Protein AF-A0A948PX98-F1 (afdb_monomer)

Foldseek 3Di:
DDDDQDPDDFDDDPNDTCRPPDPVVVVVVVDDDDDPDPPAPVVDDPVVSVVVVD

Sequence (54 aa):
MDLVKAESGQIFYDQKDITKLPTHTIVKYGISLVLEGRQLFCPLSVRDNLLLGT

Secondary structure (DSSP, 8-state):
-PPPPPSSS--EETTEE-TT--HHHHGGGT-----SS----TTS-HHHHHHH--

Solvent-accessible surface area (backbone atoms only — not comparable to full-atom values): 3883 Å² total; per-residue (Å²): 136,79,87,78,78,71,90,71,88,82,44,69,56,93,93,35,82,49,57,85,58,56,66,82,58,47,40,76,76,72,54,80,83,87,71,86,69,86,86,62,64,78,94,49,54,72,68,57,52,53,63,74,75,109

Radius of gyration: 14.61 Å; Cα contacts (8 Å, |Δi|>4): 21; chains: 1; bounding box: 36×16×36 Å

Nearest PDB structures (foldseek):
  8jvq-assembly1_A-2  TM=2.630E-01  e=2.948E+00  synthetic construct

Structure (mmCIF, N/CA/C/O backbone):
data_AF-A0A948PX98-F1
#
_entry.id   AF-A0A948PX98-F1
#
loop_
_atom_site.group_PDB
_atom_site.id
_atom_site.type_symbol
_atom_site.label_atom_id
_atom_site.label_alt_id
_atom_site.label_comp_id
_atom_site.label_asym_id
_atom_site.label_entity_id
_atom_site.label_seq_id
_atom_site.pdbx_PDB_ins_code
_atom_site.Cartn_x
_atom_site.Cartn_y
_atom_site.Cartn_z
_atom_site.occupancy
_atom_site.B_iso_or_equiv
_atom_site.auth_seq_id
_atom_site.auth_comp_id
_atom_site.auth_asym_id
_atom_site.auth_atom_id
_atom_site.pdbx_PDB_model_num
ATOM 1 N N . MET A 1 1 ? 8.400 0.204 4.619 1.00 52.72 1 MET A N 1
ATOM 2 C CA . MET A 1 1 ? 7.747 1.501 4.331 1.00 52.72 1 MET A CA 1
ATOM 3 C C . MET A 1 1 ? 6.323 1.281 4.757 1.00 52.72 1 MET A C 1
ATOM 5 O O . MET A 1 1 ? 5.601 0.534 4.103 1.00 52.72 1 MET A O 1
ATOM 9 N N . ASP A 1 2 ? 6.024 1.724 5.969 1.00 60.22 2 ASP A N 1
ATOM 10 C CA . ASP A 1 2 ? 5.051 1.018 6.792 1.00 60.22 2 ASP A CA 1
ATOM 11 C C . ASP A 1 2 ? 3.719 1.747 6.730 1.00 60.22 2 ASP A C 1
ATOM 13 O O . ASP A 1 2 ? 3.606 2.909 7.115 1.00 60.22 2 ASP A O 1
ATOM 17 N N . LEU A 1 3 ? 2.709 1.060 6.197 1.00 81.44 3 LEU A N 1
ATOM 18 C CA . LEU A 1 3 ? 1.330 1.509 6.303 1.00 81.44 3 LEU A CA 1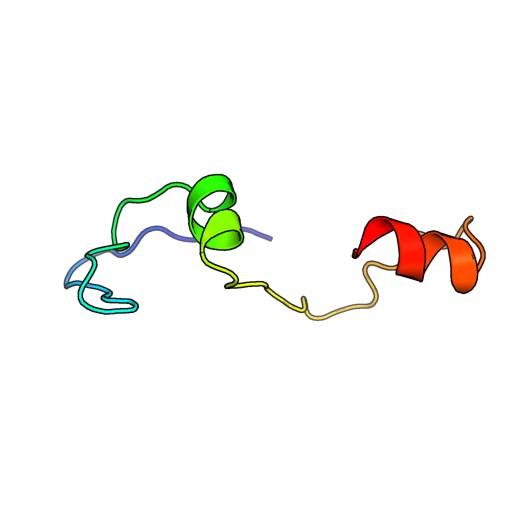
ATOM 19 C C . LEU A 1 3 ? 0.949 1.571 7.780 1.00 81.44 3 LEU A C 1
ATOM 21 O O . LEU A 1 3 ? 1.032 0.573 8.50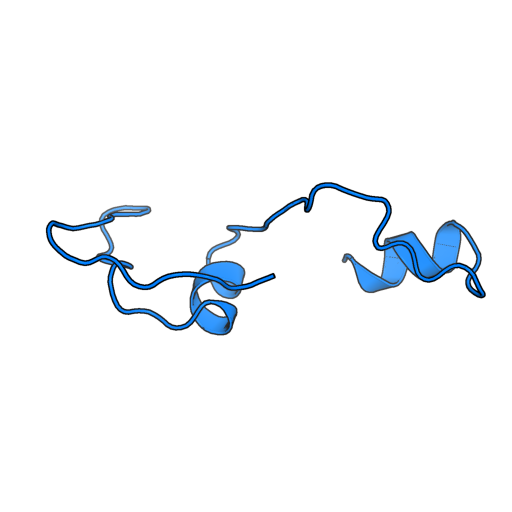0 1.00 81.44 3 LEU A O 1
ATOM 25 N N . VAL A 1 4 ? 0.519 2.749 8.216 1.00 89.75 4 VAL A N 1
ATOM 26 C CA . VAL A 1 4 ? 0.102 2.993 9.594 1.00 89.75 4 VAL A CA 1
ATOM 27 C C . VAL A 1 4 ? -1.395 2.772 9.755 1.00 89.75 4 VAL A C 1
ATOM 29 O O . VAL A 1 4 ? -2.184 2.970 8.830 1.00 89.75 4 VAL A O 1
ATOM 32 N N . LYS A 1 5 ? -1.794 2.353 10.955 1.00 89.94 5 LYS A N 1
ATOM 33 C CA . LYS A 1 5 ? -3.207 2.277 11.331 1.00 89.94 5 LYS A CA 1
ATOM 34 C C . LYS A 1 5 ? -3.692 3.662 11.746 1.00 89.94 5 LYS A C 1
ATOM 36 O O . LYS A 1 5 ? -2.946 4.407 12.376 1.00 89.94 5 LYS A O 1
ATOM 41 N N . ALA A 1 6 ? -4.947 3.972 11.437 1.00 92.62 6 ALA A N 1
ATOM 42 C CA . ALA A 1 6 ? -5.593 5.165 11.965 1.00 92.62 6 ALA A CA 1
ATOM 43 C C . ALA A 1 6 ? -5.691 5.072 13.497 1.00 92.62 6 ALA A C 1
ATOM 45 O O . ALA A 1 6 ? -6.169 4.069 14.031 1.00 92.62 6 ALA A O 1
ATOM 46 N N . GLU A 1 7 ? -5.235 6.111 14.194 1.00 93.25 7 GLU A N 1
ATOM 47 C CA . GLU A 1 7 ? -5.316 6.205 15.656 1.00 93.25 7 GLU A CA 1
ATOM 48 C C . GLU A 1 7 ? -6.745 6.530 16.120 1.00 93.25 7 GLU A C 1
ATOM 50 O O . GLU A 1 7 ? -7.237 5.966 17.096 1.00 93.25 7 GLU A O 1
ATOM 55 N N . SER A 1 8 ? -7.444 7.400 15.388 1.00 95.25 8 SER A N 1
ATOM 56 C CA . SER A 1 8 ? -8.842 7.765 15.630 1.00 95.25 8 SER A CA 1
ATOM 57 C C . SER A 1 8 ? -9.523 8.240 14.338 1.00 95.25 8 SER A C 1
ATOM 59 O O . SER A 1 8 ? -8.870 8.400 13.305 1.00 95.25 8 SER A O 1
ATOM 61 N N . GLY A 1 9 ? -10.843 8.447 14.385 1.00 95.94 9 GLY A N 1
ATOM 62 C CA . GLY A 1 9 ? -11.643 8.872 13.233 1.00 95.94 9 GLY A CA 1
ATOM 63 C C . GLY A 1 9 ? -12.085 7.722 12.326 1.00 95.94 9 GLY A C 1
ATOM 64 O O . GLY A 1 9 ? -11.996 6.549 12.693 1.00 95.94 9 GLY A O 1
ATOM 65 N N . GLN A 1 10 ? -12.612 8.077 11.152 1.00 96.94 10 GLN A N 1
ATOM 66 C CA . GLN A 1 10 ? -13.105 7.129 10.155 1.00 96.94 10 GLN A CA 1
ATOM 67 C C . GLN A 1 10 ? -12.710 7.565 8.742 1.00 96.94 10 GLN A C 1
ATOM 69 O O . GLN A 1 10 ? -12.734 8.751 8.415 1.00 96.94 10 GLN A O 1
ATOM 74 N N . ILE A 1 11 ? -12.370 6.590 7.903 1.00 95.62 11 ILE A N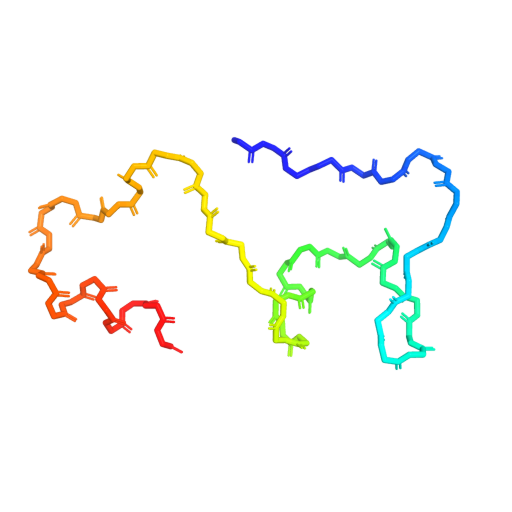 1
ATOM 75 C CA . ILE A 1 11 ? -12.054 6.755 6.487 1.00 95.62 11 ILE A CA 1
ATOM 76 C C . ILE A 1 11 ? -13.138 6.033 5.695 1.00 95.62 11 ILE A C 1
ATOM 78 O O . ILE A 1 11 ? -13.295 4.816 5.816 1.00 95.62 11 ILE A O 1
ATOM 82 N N . PHE A 1 12 ? -13.862 6.784 4.868 1.00 96.44 12 PHE A N 1
ATOM 83 C CA . PHE A 1 12 ? -14.886 6.245 3.981 1.00 96.44 12 PHE A CA 1
ATOM 84 C C . PHE A 1 12 ? -14.441 6.338 2.525 1.00 96.44 12 PHE A C 1
ATOM 86 O O . PHE A 1 12 ? -13.935 7.369 2.086 1.00 96.44 12 PHE A O 1
ATOM 93 N N . TYR A 1 13 ? -14.682 5.272 1.772 1.00 95.94 13 TYR A N 1
ATOM 94 C CA . TYR A 1 13 ? -14.565 5.250 0.320 1.00 95.94 13 TYR A CA 1
ATOM 95 C C . TYR A 1 13 ? -15.836 4.641 -0.257 1.00 95.94 13 TYR A C 1
ATOM 97 O O . TYR A 1 13 ? -16.247 3.574 0.187 1.00 95.94 13 TYR A O 1
ATOM 105 N N . ASP A 1 14 ? -16.474 5.334 -1.201 1.00 94.06 14 ASP A N 1
ATOM 106 C CA . ASP A 1 14 ? -17.741 4.904 -1.809 1.00 94.06 14 ASP A CA 1
ATOM 107 C C . ASP A 1 14 ? -18.803 4.490 -0.767 1.00 94.06 14 ASP A C 1
ATOM 109 O O . ASP A 1 14 ? -19.346 3.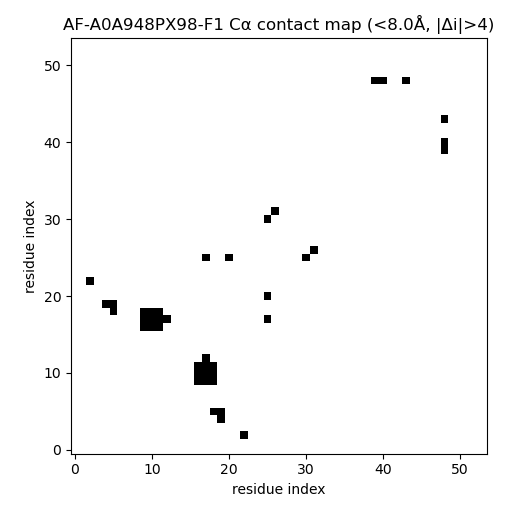389 -0.774 1.00 94.06 14 ASP A O 1
ATOM 113 N N . GLN A 1 15 ? -19.025 5.363 0.226 1.00 95.25 15 GLN A N 1
ATOM 114 C CA . GLN A 1 15 ? -19.938 5.142 1.365 1.00 95.25 15 GLN A CA 1
ATOM 115 C C . GLN A 1 15 ? -19.595 3.932 2.260 1.00 95.25 15 GLN A C 1
ATOM 117 O O . GLN A 1 15 ? -20.339 3.616 3.189 1.00 95.25 15 GLN A O 1
ATOM 122 N N . LYS A 1 16 ? -18.448 3.282 2.045 1.00 94.00 16 LYS A N 1
ATOM 123 C CA . LYS A 1 16 ? -17.974 2.142 2.828 1.00 94.00 16 LYS A CA 1
ATOM 124 C C . LYS A 1 16 ? -16.879 2.556 3.800 1.00 94.00 16 LYS A C 1
ATOM 126 O O . LYS A 1 16 ? -15.909 3.199 3.408 1.00 94.00 16 LYS A O 1
ATOM 131 N N . ASP A 1 17 ? -17.009 2.146 5.059 1.00 96.25 17 ASP A N 1
ATOM 132 C CA . ASP A 1 17 ? -15.951 2.323 6.058 1.00 96.25 17 ASP A CA 1
ATOM 133 C C . ASP A 1 17 ? -14.772 1.388 5.732 1.00 96.25 17 ASP A C 1
ATOM 135 O O . ASP A 1 17 ? -14.914 0.160 5.725 1.00 96.25 17 ASP A O 1
ATOM 139 N N . ILE A 1 18 ? -13.609 1.979 5.442 1.00 95.31 18 ILE A N 1
ATOM 140 C CA . ILE A 1 18 ? -12.362 1.263 5.146 1.00 95.31 18 ILE A CA 1
ATOM 141 C C . ILE A 1 18 ? -11.306 1.410 6.252 1.00 95.31 18 ILE A C 1
ATOM 143 O O . ILE A 1 18 ? -10.210 0.868 6.125 1.00 95.31 18 ILE A O 1
ATOM 147 N N . THR A 1 19 ? -11.629 2.085 7.361 1.00 95.19 19 THR A N 1
ATOM 148 C CA . THR A 1 19 ? -10.690 2.528 8.414 1.00 95.19 19 THR A CA 1
ATOM 149 C C . THR A 1 19 ? -9.815 1.408 8.974 1.00 95.19 19 THR A C 1
ATOM 151 O O . THR A 1 19 ? -8.643 1.610 9.282 1.00 95.19 19 THR A O 1
ATOM 154 N N . LYS A 1 20 ? -10.392 0.213 9.139 1.00 92.75 20 LYS A N 1
ATOM 155 C CA . LYS A 1 20 ? -9.725 -0.949 9.749 1.00 92.75 20 LYS A CA 1
ATOM 156 C C . LYS A 1 20 ? -9.464 -2.077 8.752 1.00 92.75 20 LYS A C 1
ATOM 158 O O . LYS A 1 20 ? -9.088 -3.174 9.166 1.00 92.75 20 LYS A O 1
ATOM 163 N N . LEU A 1 21 ? -9.680 -1.840 7.457 1.00 92.62 21 LEU A N 1
ATOM 164 C CA . LEU A 1 21 ? -9.434 -2.859 6.444 1.00 92.62 21 LEU A CA 1
ATOM 165 C C . LEU A 1 21 ? -7.923 -3.047 6.229 1.00 92.62 21 LEU A C 1
ATOM 167 O O . LEU A 1 21 ? -7.180 -2.068 6.169 1.00 92.62 21 LEU A O 1
ATOM 171 N N . PRO A 1 22 ? -7.443 -4.293 6.071 1.00 92.00 22 PRO A N 1
ATOM 172 C CA . PRO A 1 22 ? -6.071 -4.539 5.646 1.00 92.00 22 PRO A CA 1
ATOM 173 C C . PRO A 1 22 ? -5.784 -3.916 4.273 1.00 92.00 22 PRO A C 1
ATOM 175 O O . PRO A 1 22 ? -6.634 -3.961 3.382 1.00 92.00 22 PRO A O 1
ATOM 178 N N . THR A 1 23 ? -4.559 -3.434 4.044 1.00 91.12 23 THR A N 1
ATOM 179 C CA . THR A 1 23 ? -4.171 -2.764 2.787 1.00 91.12 23 THR A CA 1
ATOM 180 C C . THR A 1 23 ? -4.434 -3.610 1.540 1.00 91.12 23 THR A C 1
ATOM 182 O O . THR A 1 23 ? -4.965 -3.104 0.558 1.00 91.12 23 THR A O 1
ATOM 185 N N . HIS A 1 24 ? -4.158 -4.917 1.583 1.00 90.81 24 HIS A N 1
ATOM 186 C CA . HIS A 1 24 ? -4.427 -5.820 0.453 1.00 90.81 24 HIS A CA 1
ATOM 187 C C . HIS A 1 24 ? -5.923 -5.926 0.106 1.00 90.81 24 HIS A C 1
ATOM 189 O O . HIS A 1 24 ? -6.281 -6.326 -0.998 1.00 90.81 24 HIS A O 1
ATOM 195 N N . THR A 1 25 ? -6.808 -5.613 1.056 1.00 92.56 25 THR A N 1
ATOM 196 C CA . THR A 1 25 ? -8.254 -5.548 0.830 1.00 92.56 25 THR A CA 1
ATOM 197 C C . THR A 1 25 ? -8.643 -4.183 0.267 1.00 92.56 25 THR A C 1
ATOM 199 O O . THR A 1 25 ? -9.473 -4.130 -0.632 1.00 92.56 25 THR A O 1
ATOM 202 N N . ILE A 1 26 ? -8.001 -3.102 0.723 1.00 93.75 26 ILE A N 1
ATOM 203 C CA . ILE A 1 26 ? -8.192 -1.736 0.206 1.00 93.75 26 ILE A CA 1
ATOM 204 C C . ILE A 1 26 ? -7.848 -1.653 -1.292 1.00 93.75 26 ILE A C 1
ATOM 206 O O . ILE A 1 26 ? -8.625 -1.096 -2.064 1.00 93.75 26 ILE A O 1
ATOM 210 N N . VAL A 1 27 ? -6.756 -2.296 -1.727 1.00 92.50 27 VAL A N 1
ATOM 211 C CA . VAL A 1 27 ? -6.341 -2.327 -3.146 1.00 92.50 27 VAL A CA 1
ATOM 212 C C . VAL A 1 27 ? -7.413 -2.922 -4.064 1.00 92.50 27 VAL A C 1
ATOM 214 O O . VAL A 1 27 ? -7.592 -2.457 -5.187 1.00 92.50 27 VAL A O 1
ATOM 217 N N . LYS A 1 28 ? -8.206 -3.884 -3.576 1.00 92.00 28 LYS A N 1
ATOM 218 C CA . LYS A 1 28 ? -9.308 -4.486 -4.347 1.00 92.00 28 LYS A CA 1
ATOM 219 C C . LYS A 1 28 ? -10.465 -3.520 -4.622 1.00 92.00 28 LYS A C 1
ATOM 221 O O . LYS A 1 28 ? -11.269 -3.805 -5.501 1.00 92.00 28 LYS A O 1
ATOM 226 N N . TYR A 1 29 ? -10.548 -2.397 -3.906 1.00 92.50 29 TYR A N 1
ATOM 227 C CA . TYR A 1 29 ? -11.500 -1.318 -4.197 1.00 92.50 29 TYR A CA 1
ATOM 228 C C . TYR A 1 29 ? -10.972 -0.325 -5.245 1.00 92.50 29 TYR A C 1
ATOM 230 O O . TYR A 1 29 ? -11.615 0.688 -5.490 1.00 92.50 29 TYR A O 1
ATOM 238 N N . GLY A 1 30 ? -9.811 -0.588 -5.857 1.00 91.81 30 GLY A N 1
ATOM 239 C CA . GLY A 1 30 ? -9.210 0.286 -6.871 1.00 91.81 30 GLY A CA 1
ATOM 240 C C . GLY A 1 30 ? -8.317 1.391 -6.303 1.00 91.81 30 GLY A C 1
ATOM 241 O O . GLY A 1 30 ? -7.885 2.272 -7.041 1.00 91.81 30 GLY A O 1
ATOM 242 N N . ILE A 1 31 ? -8.012 1.352 -5.003 1.00 92.88 31 ILE A N 1
ATOM 243 C C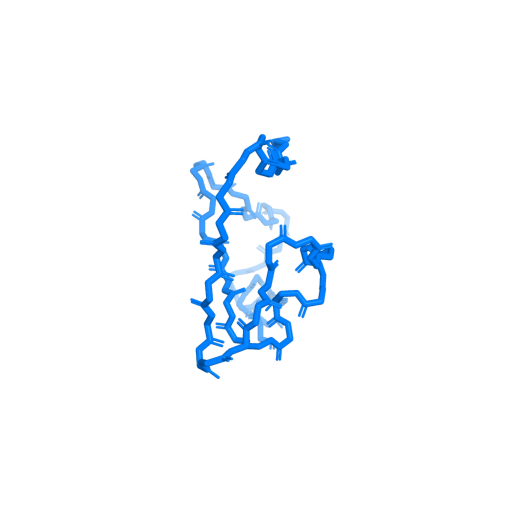A . ILE A 1 31 ? -7.115 2.312 -4.351 1.00 92.88 31 ILE A CA 1
ATOM 244 C C . ILE A 1 31 ? -5.689 1.756 -4.387 1.00 92.88 31 ILE A C 1
ATOM 246 O O . ILE A 1 31 ? -5.374 0.806 -3.674 1.00 92.88 31 ILE A O 1
ATOM 250 N N . SER A 1 32 ? -4.817 2.363 -5.189 1.00 90.44 32 SER A N 1
ATOM 251 C CA . SER A 1 32 ? -3.402 1.984 -5.284 1.00 90.44 32 SER A CA 1
ATOM 252 C C . SER A 1 32 ? -2.482 3.096 -4.775 1.00 90.44 32 SER A C 1
ATOM 254 O O . SER A 1 32 ? -2.879 4.258 -4.688 1.00 90.44 32 SER A O 1
ATOM 256 N N . LEU A 1 33 ? -1.248 2.735 -4.427 1.00 87.38 33 LEU A N 1
ATOM 257 C CA . LEU A 1 33 ? -0.234 3.639 -3.892 1.00 87.38 33 LEU A CA 1
ATOM 258 C C . LEU A 1 33 ? 0.979 3.670 -4.822 1.00 87.38 33 LEU A C 1
ATOM 260 O O . LEU A 1 33 ? 1.608 2.642 -5.061 1.00 87.38 33 LEU A O 1
ATOM 264 N N . VAL A 1 34 ? 1.341 4.862 -5.295 1.00 86.19 34 VAL A N 1
ATOM 265 C CA . VAL A 1 34 ? 2.621 5.101 -5.970 1.00 86.19 34 VAL A CA 1
ATOM 266 C C . VAL A 1 34 ? 3.615 5.568 -4.914 1.00 86.19 34 VAL A C 1
ATOM 268 O O . VAL A 1 34 ? 3.470 6.655 -4.360 1.00 86.19 34 VAL A O 1
ATOM 271 N N . LEU A 1 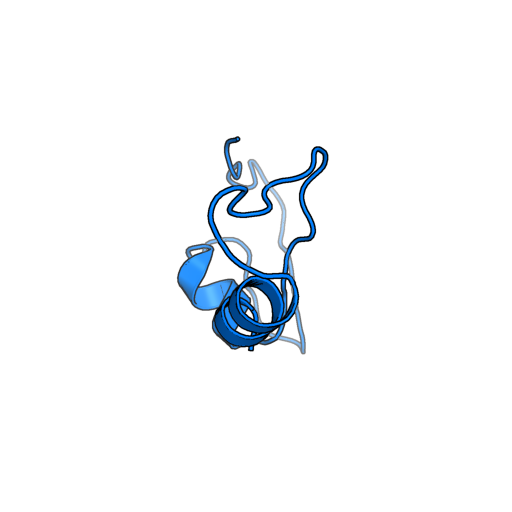35 ? 4.587 4.717 -4.593 1.00 80.88 35 LEU A N 1
ATOM 272 C CA . LEU A 1 35 ? 5.577 4.997 -3.556 1.00 80.88 35 LEU A CA 1
ATOM 273 C C . LEU A 1 35 ? 6.630 6.004 -4.031 1.00 80.88 35 LEU A C 1
ATOM 275 O O . LEU A 1 35 ? 6.966 6.075 -5.214 1.00 80.88 35 LEU A O 1
ATOM 279 N N . GLU A 1 36 ? 7.180 6.755 -3.078 1.00 78.06 36 GLU A N 1
ATOM 280 C CA . GLU A 1 36 ? 8.375 7.562 -3.308 1.00 78.06 36 GLU A CA 1
ATOM 281 C C . GLU A 1 36 ? 9.601 6.652 -3.481 1.00 78.06 36 GLU A C 1
ATOM 283 O O . GLU A 1 36 ? 9.756 5.639 -2.795 1.00 78.06 36 GLU A O 1
ATOM 288 N N . GLY A 1 37 ? 10.494 7.022 -4.401 1.00 70.81 37 GLY A N 1
ATOM 289 C CA . GLY A 1 37 ? 11.627 6.183 -4.790 1.00 70.81 37 GLY A CA 1
ATOM 290 C C . GLY A 1 37 ? 11.234 5.127 -5.826 1.00 70.81 37 GLY A C 1
ATOM 291 O O . GLY A 1 37 ? 10.147 4.559 -5.813 1.00 70.81 37 GLY A O 1
ATOM 292 N N . ARG A 1 38 ? 12.124 4.881 -6.790 1.00 69.00 38 ARG A N 1
ATOM 293 C CA . ARG A 1 38 ? 11.864 3.979 -7.919 1.00 69.00 38 ARG A CA 1
ATOM 294 C C . ARG A 1 38 ? 11.858 2.533 -7.417 1.00 69.00 38 ARG A C 1
ATOM 296 O O . ARG A 1 38 ? 12.881 1.865 -7.489 1.00 69.00 38 ARG A O 1
ATOM 303 N N . GLN A 1 39 ? 10.719 2.037 -6.937 1.00 71.75 39 GLN A N 1
ATOM 304 C CA . GLN A 1 39 ? 10.503 0.608 -6.661 1.00 71.75 39 GLN A CA 1
ATOM 305 C C . GLN A 1 39 ? 10.266 -0.186 -7.954 1.00 71.75 39 GLN A C 1
ATOM 307 O O . GLN A 1 39 ? 9.402 -1.053 -8.030 1.00 71.75 39 GLN A O 1
ATOM 312 N N . LEU A 1 40 ? 11.024 0.148 -8.998 1.00 80.38 40 LEU A N 1
ATOM 313 C CA . LEU A 1 40 ? 11.065 -0.654 -10.206 1.00 80.38 40 LEU A CA 1
ATOM 314 C C . LEU A 1 40 ? 11.908 -1.888 -9.914 1.00 80.38 40 LEU A C 1
ATOM 316 O O . LEU A 1 40 ? 12.948 -1.817 -9.254 1.00 80.38 40 LEU A O 1
ATOM 320 N N . PHE A 1 41 ? 11.484 -3.019 -10.452 1.00 85.75 41 PHE A N 1
ATOM 321 C CA . PHE A 1 41 ? 12.285 -4.225 -10.443 1.00 85.75 41 PHE A CA 1
ATOM 322 C C . PHE A 1 41 ? 13.403 -4.036 -11.470 1.00 85.75 41 PHE A C 1
ATOM 324 O O . PHE A 1 41 ? 13.230 -4.337 -12.649 1.00 85.75 41 PHE A O 1
ATOM 331 N N . CYS A 1 42 ? 14.538 -3.483 -11.024 1.00 86.00 42 CYS A N 1
ATOM 332 C CA . CYS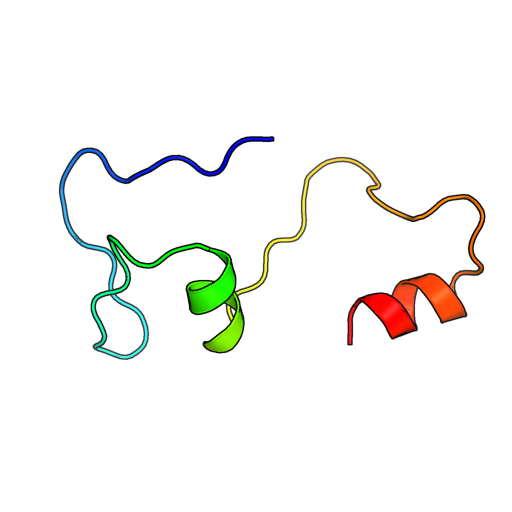 A 1 42 ? 15.675 -3.105 -11.875 1.00 86.00 42 CYS A CA 1
ATOM 333 C C . CYS A 1 42 ? 16.155 -4.193 -12.856 1.00 86.00 42 CYS A C 1
ATOM 335 O O . CYS A 1 42 ? 16.560 -3.827 -13.957 1.00 86.00 42 CYS A O 1
ATOM 337 N N . PRO A 1 43 ? 16.130 -5.500 -12.521 1.00 91.00 43 PRO A N 1
ATOM 338 C CA . PRO A 1 43 ? 16.516 -6.546 -13.472 1.00 91.00 43 PRO A CA 1
ATOM 339 C C . PRO A 1 43 ? 15.510 -6.778 -14.611 1.00 91.00 43 PRO A C 1
ATOM 341 O O . PRO A 1 43 ? 15.830 -7.484 -15.563 1.00 91.00 43 PRO A O 1
ATOM 344 N N . LEU A 1 44 ? 14.289 -6.249 -14.504 1.00 91.38 44 LEU A N 1
ATOM 345 C CA . LEU A 1 44 ? 13.212 -6.481 -15.460 1.00 91.38 44 LEU A CA 1
ATOM 346 C C . LEU A 1 44 ? 13.168 -5.396 -16.537 1.00 91.38 44 LEU A C 1
ATOM 348 O O . LEU A 1 44 ? 13.508 -4.235 -16.300 1.00 91.38 44 LEU A O 1
ATOM 352 N N . SER A 1 45 ? 12.679 -5.763 -17.723 1.00 94.25 45 SER A N 1
ATOM 353 C CA . SER A 1 45 ? 12.416 -4.784 -18.775 1.00 94.25 45 SER A CA 1
ATOM 354 C C . SER A 1 45 ? 11.312 -3.804 -18.355 1.00 94.25 45 SER A C 1
ATOM 356 O O . SER A 1 45 ? 10.530 -4.059 -17.433 1.00 94.25 45 SER A O 1
ATOM 358 N N . VAL A 1 46 ? 11.202 -2.677 -19.065 1.00 91.44 46 VAL A N 1
ATOM 359 C CA . VAL A 1 46 ? 10.085 -1.733 -18.877 1.00 91.44 46 VAL A CA 1
ATOM 360 C C . VAL A 1 46 ? 8.742 -2.444 -19.066 1.00 91.44 46 VAL A C 1
ATOM 362 O O . VAL A 1 46 ? 7.838 -2.265 -18.255 1.00 91.44 46 VAL A O 1
ATOM 365 N N . ARG A 1 47 ? 8.625 -3.296 -20.095 1.00 94.44 47 ARG A N 1
ATOM 366 C CA . ARG A 1 47 ? 7.405 -4.060 -20.386 1.00 94.44 47 ARG A CA 1
ATOM 367 C C . ARG A 1 47 ? 7.010 -4.958 -19.218 1.00 94.44 47 ARG A C 1
ATOM 369 O O . ARG A 1 47 ? 5.842 -4.989 -18.850 1.00 94.44 47 ARG A O 1
ATOM 376 N N . ASP A 1 48 ? 7.972 -5.670 -18.644 1.00 93.12 48 ASP A N 1
ATOM 377 C CA . ASP A 1 48 ? 7.694 -6.621 -17.567 1.00 93.12 48 ASP A CA 1
ATOM 378 C C . ASP A 1 48 ? 7.326 -5.898 -16.266 1.00 93.12 48 ASP A C 1
ATOM 380 O O . ASP A 1 48 ? 6.405 -6.322 -15.579 1.00 93.12 48 ASP A O 1
ATOM 384 N N . ASN A 1 49 ? 7.953 -4.753 -15.971 1.00 90.81 49 ASN A N 1
ATOM 385 C CA . ASN A 1 49 ? 7.532 -3.898 -14.855 1.00 90.81 49 ASN A CA 1
ATOM 386 C C . ASN A 1 49 ? 6.079 -3.419 -15.012 1.00 90.81 49 ASN A C 1
ATOM 388 O O . ASN A 1 49 ? 5.330 -3.425 -14.039 1.00 90.81 49 ASN A O 1
ATOM 392 N N . LEU A 1 50 ? 5.673 -3.02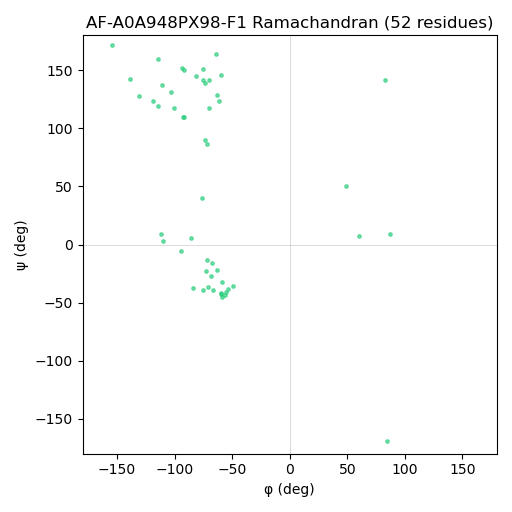6 -16.225 1.00 90.38 50 LEU A N 1
ATOM 393 C CA . LEU A 1 50 ? 4.299 -2.588 -16.493 1.00 90.38 50 LEU A CA 1
ATOM 394 C C . LEU A 1 50 ? 3.288 -3.734 -16.352 1.00 90.38 50 LEU A C 1
ATOM 396 O O . LEU A 1 50 ? 2.217 -3.520 -15.798 1.00 90.38 50 LEU A O 1
ATOM 400 N N . LEU A 1 51 ? 3.637 -4.945 -16.799 1.00 91.44 51 LEU A N 1
ATOM 401 C CA . LEU A 1 51 ? 2.781 -6.131 -16.665 1.00 91.44 51 LEU A CA 1
ATOM 402 C C . LEU A 1 51 ? 2.613 -6.611 -15.220 1.00 91.44 51 LEU A C 1
ATOM 404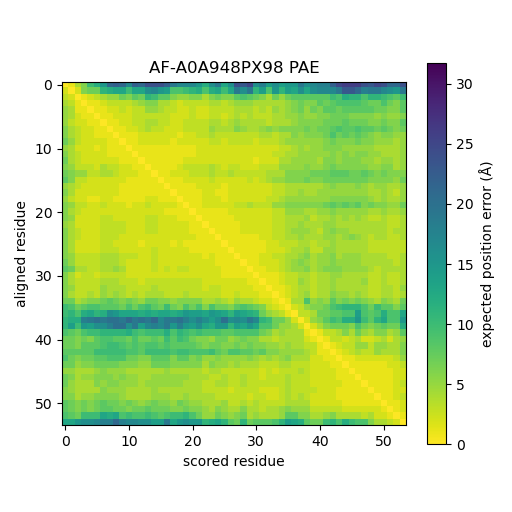 O O . LEU A 1 51 ? 1.607 -7.231 -14.902 1.00 91.44 51 LEU A O 1
ATOM 408 N N . LEU A 1 52 ? 3.581 -6.350 -14.341 1.00 86.94 52 LEU A N 1
ATOM 409 C CA . LEU A 1 52 ? 3.444 -6.664 -12.915 1.00 86.94 52 LEU A CA 1
ATOM 410 C C . LEU A 1 52 ? 2.476 -5.720 -12.186 1.00 86.94 52 LEU A C 1
ATOM 412 O O . LEU A 1 52 ? 1.986 -6.070 -11.115 1.00 86.94 52 LEU A O 1
ATOM 416 N N . GLY A 1 53 ? 2.251 -4.519 -12.729 1.00 78.00 53 GLY A N 1
ATOM 417 C CA . GLY A 1 53 ? 1.384 -3.495 -12.140 1.00 78.00 53 GLY A CA 1
ATOM 418 C C . GLY A 1 53 ? -0.060 -3.497 -12.650 1.00 78.00 53 GLY A C 1
ATOM 419 O O . GLY A 1 53 ? -0.859 -2.706 -12.149 1.00 78.00 53 GLY A O 1
ATOM 420 N N . THR A 1 54 ? -0.378 -4.333 -13.641 1.00 68.50 54 THR A N 1
ATOM 421 C CA . THR A 1 54 ? -1.745 -4.600 -14.127 1.00 68.50 54 THR A CA 1
ATOM 422 C C . THR A 1 54 ? -2.387 -5.744 -13.367 1.00 68.50 54 THR A C 1
ATOM 424 O O . THR A 1 54 ? -3.568 -5.596 -12.989 1.00 68.50 54 THR A O 1
#

pLDDT: mean 88.18, std 9.45, range [52.72, 96.94]

Mean predicted aligned error: 4.96 Å